Protein AF-A0A1D6GNR2-F1 (afdb_monomer)

Nearest PDB structures (foldseek):
  5dst-assembly5_J  TM=9.194E-01  e=4.365E-02  Homo sapiens
  1r8y-assembly1_C  TM=5.007E-01  e=9.655E-01  Mus musculus
  3ths-assembly1_B  TM=4.922E-01  e=1.167E+00  Rattus norvegicus
  2idk-assembly1_B  TM=4.369E-01  e=9.655E-01  Rattus norvegicus
  1r74-assembly1_A-2  TM=4.504E-01  e=3.011E+00  Homo sapiens

Secondary structure (DSSP, 8-state):
---------------------------------------PPP---------TTSPP-TT-------SS-----TT---EEEEEEEE-SS-TT-EEEEEEEEETTEEEEEEEEE-

Mean predicted aligned error: 16.3 Å

pLDDT: mean 76.63, std 26.35, range [30.88, 98.62]

Sequence (114 aa):
MQHFGLMLSSMDQHARNPRSNLVNHRMGTPKMPAQVVRRKKPDVSVVLSTAPEDAPIHWQQTLLYLFGPIELNKDQIIEGSVIISQSQQHARFLNICLEYFTGDQWYVKESVMR

Foldseek 3Di:
DDDDDDDDDDDDDDDDDDDDDDDDDDDDDDDDPPPPPPPDDPPDDDDDDLDPPDDHDPVHDDDDDDPDDDDDDPPWDKDWDKDWDQDPVDRPKIWIWTWIDTPNDIDIDIDIDD

InterPro domains:
  IPR029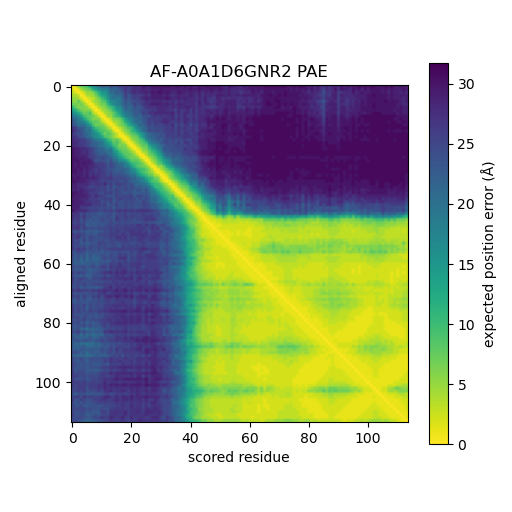063 S-adenosyl-L-methionine-dependent methyltransferase superfamily [SSF53335] (35-106)
  IPR055135 Protein arginine N-methyltransferase domain [PF22528] (43-104)

Structure (mmCIF, N/CA/C/O backbone):
data_AF-A0A1D6GNR2-F1
#
_entry.id   AF-A0A1D6GNR2-F1
#
loop_
_atom_site.group_PDB
_atom_site.id
_atom_site.type_symbol
_atom_site.label_atom_id
_atom_site.label_alt_id
_atom_site.label_comp_id
_atom_site.label_asym_id
_atom_site.label_entity_id
_atom_site.label_seq_id
_atom_site.pdbx_PDB_ins_code
_atom_site.Cartn_x
_atom_site.Cartn_y
_atom_site.Cartn_z
_atom_site.occupancy
_atom_site.B_iso_or_equiv
_atom_site.auth_seq_id
_atom_site.auth_comp_id
_atom_site.auth_asym_id
_atom_site.auth_atom_id
_atom_site.pdbx_PDB_model_num
ATOM 1 N N . MET A 1 1 ? 21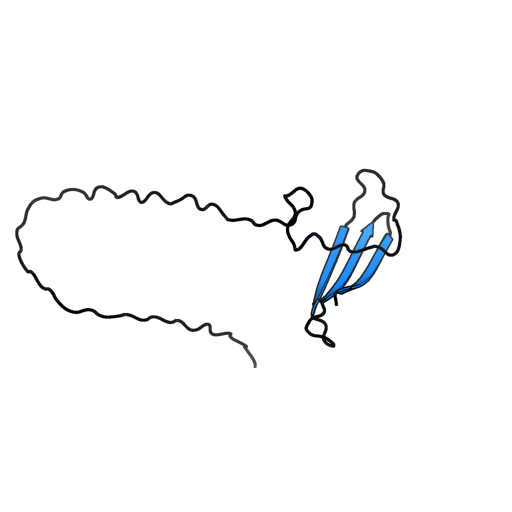.579 33.000 -0.224 1.00 38.19 1 MET A N 1
ATOM 2 C CA . MET A 1 1 ? 22.689 32.044 0.003 1.00 38.19 1 MET A CA 1
ATOM 3 C C . MET A 1 1 ? 22.049 30.786 0.577 1.00 38.19 1 MET A C 1
ATOM 5 O O . MET A 1 1 ? 21.402 30.920 1.595 1.00 38.19 1 MET A O 1
ATOM 9 N N . GLN A 1 2 ? 22.063 29.599 -0.020 1.00 41.34 2 GLN A N 1
ATOM 10 C CA . GLN A 1 2 ? 22.924 29.016 -1.046 1.00 41.34 2 GLN A CA 1
ATOM 11 C C . GLN A 1 2 ? 22.058 28.156 -1.987 1.00 41.34 2 GLN A C 1
ATOM 13 O O . GLN A 1 2 ? 21.170 27.438 -1.539 1.00 41.34 2 GLN A O 1
ATOM 18 N N . HIS A 1 3 ? 22.311 28.277 -3.287 1.00 30.88 3 HIS A N 1
ATOM 19 C CA . HIS A 1 3 ? 21.764 27.441 -4.353 1.00 30.88 3 HIS A CA 1
ATOM 20 C C . HIS A 1 3 ? 22.722 26.251 -4.518 1.00 30.88 3 HIS A C 1
ATOM 22 O O . HIS A 1 3 ? 23.908 26.484 -4.746 1.00 30.88 3 HIS A O 1
ATOM 28 N N . PHE A 1 4 ? 22.249 25.007 -4.432 1.00 36.19 4 PHE A N 1
ATOM 29 C CA . PHE A 1 4 ? 23.039 23.837 -4.834 1.00 36.19 4 PHE A CA 1
ATOM 30 C C . PHE A 1 4 ? 22.569 23.376 -6.214 1.00 36.19 4 PHE A C 1
ATOM 32 O O . PHE A 1 4 ? 21.518 22.759 -6.360 1.00 36.19 4 PHE A O 1
ATOM 39 N N . GLY A 1 5 ? 23.340 23.747 -7.237 1.00 33.50 5 GLY A N 1
ATOM 40 C CA . GLY A 1 5 ? 23.213 23.222 -8.591 1.00 33.50 5 GLY A CA 1
ATOM 41 C C . GLY A 1 5 ? 24.080 21.977 -8.750 1.00 33.50 5 GLY A C 1
ATOM 42 O O . GLY A 1 5 ? 25.276 22.016 -8.470 1.00 33.50 5 GLY A O 1
ATOM 43 N N . LEU A 1 6 ? 23.485 20.882 -9.217 1.00 39.69 6 LEU A N 1
ATOM 44 C CA . LEU A 1 6 ? 24.216 19.719 -9.707 1.00 39.69 6 LEU A CA 1
ATOM 45 C C . LEU A 1 6 ? 24.413 19.896 -11.217 1.00 39.69 6 LEU A C 1
ATOM 47 O O . LEU A 1 6 ? 23.484 19.728 -12.003 1.00 39.69 6 LEU A O 1
ATOM 51 N N . MET A 1 7 ? 25.622 20.297 -11.608 1.00 37.44 7 MET A N 1
ATOM 52 C CA . MET A 1 7 ? 26.068 20.335 -13.002 1.00 37.44 7 MET A CA 1
ATOM 53 C C . MET A 1 7 ? 26.418 18.911 -13.445 1.00 37.44 7 MET A C 1
ATOM 55 O O . MET A 1 7 ? 27.445 18.370 -13.039 1.00 37.44 7 MET A O 1
ATOM 59 N N . LEU A 1 8 ? 25.578 18.306 -14.285 1.00 40.38 8 LEU A N 1
ATOM 60 C CA . LEU A 1 8 ? 25.963 17.137 -15.075 1.00 40.38 8 LEU A CA 1
ATOM 61 C C . LEU A 1 8 ? 26.743 17.623 -16.306 1.00 40.38 8 LEU A C 1
ATOM 63 O O . LEU A 1 8 ? 26.271 18.458 -17.074 1.00 40.38 8 LEU A O 1
ATOM 67 N N . SER A 1 9 ? 27.970 17.128 -16.446 1.00 36.88 9 SER A N 1
ATOM 68 C CA . SER A 1 9 ? 28.943 17.486 -17.479 1.00 36.88 9 SER A CA 1
ATOM 69 C C . SER A 1 9 ? 28.512 17.039 -18.881 1.00 36.88 9 SER A C 1
ATOM 71 O O . SER A 1 9 ? 28.325 15.845 -19.115 1.00 36.88 9 SER A O 1
ATOM 73 N N . SER A 1 10 ? 28.434 17.982 -19.825 1.00 34.78 10 SER A N 1
ATOM 74 C CA . SER A 1 10 ? 28.290 17.705 -21.261 1.00 34.78 10 SER A CA 1
ATOM 75 C C . SER A 1 10 ? 29.639 17.283 -21.854 1.00 34.78 10 SER A C 1
ATOM 77 O O . SER A 1 10 ? 30.583 18.073 -21.882 1.00 34.78 10 SER A O 1
ATOM 79 N N . MET A 1 11 ? 29.748 16.034 -22.308 1.00 36.62 11 MET A N 1
ATOM 80 C CA . MET A 1 11 ? 30.878 15.530 -23.098 1.00 36.62 11 MET A CA 1
ATOM 81 C C . MET A 1 11 ? 30.506 15.567 -24.584 1.00 36.62 11 MET A C 1
ATOM 83 O O . MET A 1 11 ? 30.033 14.578 -25.133 1.00 36.62 11 MET A O 1
ATOM 87 N N . ASP A 1 12 ? 30.760 16.701 -25.238 1.00 37.00 12 ASP A N 1
ATOM 88 C CA . ASP A 1 12 ? 30.752 16.814 -26.700 1.00 37.00 12 ASP A CA 1
ATOM 89 C C . ASP A 1 12 ? 32.170 16.587 -27.242 1.00 37.00 12 ASP A C 1
ATOM 91 O O . ASP A 1 12 ? 33.024 17.476 -27.221 1.00 37.00 12 ASP A O 1
ATOM 95 N N . GLN A 1 13 ? 32.438 15.381 -27.748 1.00 37.59 13 GLN A N 1
ATOM 96 C CA . GLN A 1 13 ? 33.636 15.095 -28.541 1.00 37.59 13 GLN A CA 1
ATOM 97 C C . GLN A 1 13 ? 33.292 15.146 -30.033 1.00 37.59 13 GLN A C 1
ATOM 99 O O . GLN A 1 13 ? 32.912 14.151 -30.647 1.00 37.59 13 GLN A O 1
ATOM 104 N N . HIS A 1 14 ? 33.469 16.317 -30.647 1.00 31.97 14 HIS A N 1
ATOM 105 C CA . HIS A 1 14 ? 33.517 16.439 -32.102 1.00 31.97 14 HIS A CA 1
ATOM 106 C C . HIS A 1 14 ? 34.880 15.965 -32.628 1.00 31.97 14 HIS A C 1
ATOM 108 O O . HIS A 1 14 ? 35.844 16.729 -32.695 1.00 31.97 14 HIS A O 1
ATOM 114 N N . ALA A 1 15 ? 34.951 14.706 -33.059 1.00 38.53 15 ALA A N 1
ATOM 115 C CA . ALA A 1 15 ? 36.039 14.227 -33.903 1.00 38.53 15 ALA A CA 1
ATOM 116 C C . ALA A 1 15 ? 35.881 14.803 -35.326 1.00 38.53 15 ALA A C 1
ATOM 118 O O . ALA A 1 15 ? 34.975 14.432 -36.073 1.00 38.53 15 ALA A O 1
ATOM 119 N N . ARG A 1 16 ? 36.765 15.738 -35.699 1.00 34.69 16 ARG A N 1
ATOM 120 C CA . ARG A 1 16 ? 36.940 16.221 -37.079 1.00 34.69 16 ARG A CA 1
ATOM 121 C C . ARG A 1 16 ? 37.708 15.168 -37.881 1.00 34.69 16 ARG A C 1
ATOM 123 O O . ARG A 1 16 ? 38.807 14.799 -37.483 1.00 34.69 16 ARG A O 1
ATOM 130 N N . ASN A 1 17 ? 37.186 14.757 -39.035 1.00 35.72 17 ASN A N 1
ATOM 131 C CA . ASN A 1 17 ? 37.935 13.990 -40.035 1.00 35.72 17 ASN A CA 1
ATOM 132 C C . ASN A 1 17 ? 38.044 14.824 -41.331 1.00 35.72 17 ASN A C 1
ATOM 134 O O . ASN A 1 17 ? 37.007 15.276 -41.825 1.00 35.72 17 ASN A O 1
ATOM 138 N N . PRO A 1 18 ? 39.249 15.096 -41.870 1.00 41.62 18 PRO A N 1
ATOM 139 C CA . PRO A 1 18 ? 39.414 15.902 -43.074 1.00 41.62 18 PRO A CA 1
ATOM 140 C C . PRO A 1 18 ? 39.461 15.047 -44.355 1.00 41.62 18 PRO A C 1
ATOM 142 O O . PRO A 1 18 ? 39.933 13.917 -44.343 1.00 41.62 18 PRO A O 1
ATOM 145 N N . ARG A 1 19 ? 39.103 15.691 -45.479 1.00 31.05 19 ARG A N 1
ATOM 146 C CA . ARG A 1 19 ? 39.302 15.310 -46.901 1.00 31.05 19 ARG A CA 1
ATOM 147 C C . ARG A 1 19 ? 38.183 14.517 -47.594 1.00 31.05 19 ARG A C 1
ATOM 149 O O . ARG A 1 19 ? 38.129 13.297 -47.551 1.00 31.05 19 ARG A O 1
ATOM 156 N N . SER A 1 20 ? 37.425 15.214 -48.441 1.00 35.12 20 SER A N 1
ATOM 157 C CA . SER A 1 20 ? 37.618 15.161 -49.905 1.00 35.12 20 SER A CA 1
ATOM 158 C C . SER A 1 20 ? 36.694 16.175 -50.600 1.00 35.12 20 SER A C 1
ATOM 160 O O . SER A 1 20 ? 35.476 16.087 -50.514 1.00 35.12 20 SER A O 1
ATOM 162 N N . ASN A 1 21 ? 37.281 17.167 -51.277 1.00 34.69 21 ASN A N 1
ATOM 163 C CA . ASN A 1 21 ? 36.553 18.078 -52.161 1.00 34.69 21 ASN A CA 1
ATOM 164 C C . ASN A 1 21 ? 36.573 17.486 -53.572 1.00 34.69 21 ASN A C 1
ATOM 166 O O . ASN A 1 21 ? 37.618 17.492 -54.219 1.00 34.69 21 ASN A O 1
ATOM 170 N N . LEU A 1 22 ? 35.424 17.004 -54.047 1.00 37.16 22 LEU A N 1
ATOM 171 C CA . LEU A 1 22 ? 35.183 16.759 -55.465 1.00 37.16 22 LEU A CA 1
ATOM 172 C C . LEU A 1 22 ? 34.143 17.783 -55.936 1.00 37.16 22 LEU A C 1
ATOM 174 O O . LEU A 1 22 ? 32.944 17.625 -55.722 1.00 37.16 22 LEU A O 1
ATOM 178 N N . VAL A 1 23 ? 34.620 18.878 -56.527 1.00 37.66 23 VAL A N 1
ATOM 179 C CA . VAL A 1 23 ? 33.779 19.826 -57.264 1.00 37.66 23 VAL A CA 1
ATOM 180 C C . VAL A 1 23 ? 33.473 19.205 -58.618 1.00 37.66 23 VAL A C 1
ATOM 182 O O . VAL A 1 23 ? 34.402 18.854 -59.334 1.00 37.66 23 VAL A O 1
ATOM 185 N N . ASN A 1 24 ? 32.191 19.107 -58.971 1.00 40.09 24 ASN A N 1
ATOM 186 C CA . ASN A 1 24 ? 31.725 19.193 -60.354 1.00 40.09 24 ASN A CA 1
ATOM 187 C C . ASN A 1 24 ? 30.256 19.633 -60.368 1.00 40.09 24 ASN A C 1
ATOM 189 O O . ASN A 1 24 ? 29.353 18.889 -59.990 1.00 40.09 24 ASN A O 1
ATOM 193 N N . HIS A 1 25 ? 30.028 20.867 -60.816 1.00 40.88 25 HIS A N 1
ATOM 194 C CA . HIS A 1 25 ? 28.709 21.399 -61.129 1.00 40.88 25 HIS A CA 1
ATOM 195 C C . HIS A 1 25 ? 28.239 20.878 -62.494 1.00 40.88 25 HIS A C 1
ATOM 197 O O . HIS A 1 25 ? 28.878 21.135 -63.512 1.00 40.88 25 HIS A O 1
ATOM 203 N N . ARG A 1 26 ? 27.075 20.221 -62.531 1.00 35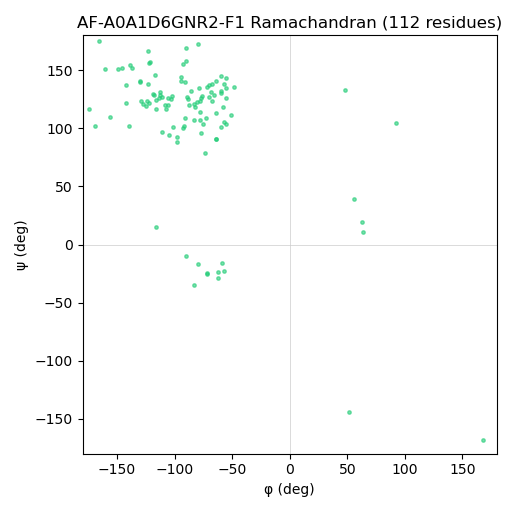.78 26 ARG A N 1
ATOM 204 C CA . ARG A 1 26 ? 26.215 20.132 -63.722 1.00 35.78 26 ARG A CA 1
ATOM 205 C C . ARG A 1 26 ? 24.750 20.207 -63.293 1.00 35.78 26 ARG A C 1
ATOM 207 O O . ARG A 1 26 ? 24.302 19.414 -62.472 1.00 35.78 26 ARG A O 1
ATOM 214 N N . MET A 1 27 ? 24.034 21.196 -63.830 1.00 37.41 27 MET A N 1
ATOM 215 C CA . MET A 1 27 ? 22.599 21.409 -63.619 1.00 37.41 27 MET A CA 1
ATOM 216 C C . MET A 1 27 ? 21.759 20.328 -64.309 1.00 37.41 27 MET A C 1
ATOM 218 O O . MET A 1 27 ? 21.990 20.020 -65.476 1.00 37.41 27 MET A O 1
ATOM 222 N N . GLY A 1 28 ? 20.734 19.832 -63.610 1.00 35.75 28 GLY A N 1
ATOM 223 C CA . GLY A 1 28 ? 19.672 18.998 -64.172 1.00 35.75 28 GLY A CA 1
ATOM 224 C C . GLY A 1 28 ? 18.505 18.805 -63.196 1.00 35.75 28 GLY A C 1
ATOM 225 O O . GLY A 1 28 ? 18.615 18.004 -62.281 1.00 35.75 28 GLY A O 1
ATOM 226 N N . THR A 1 29 ? 17.413 19.550 -63.430 1.00 47.12 29 THR A N 1
ATOM 227 C CA . THR A 1 29 ? 15.989 19.353 -63.040 1.00 47.12 29 THR A CA 1
ATOM 228 C C . THR A 1 29 ? 15.609 18.979 -61.586 1.00 47.12 29 THR A C 1
ATOM 230 O O . THR A 1 29 ? 16.129 18.009 -61.038 1.00 47.12 29 THR A O 1
ATOM 233 N N . PRO A 1 30 ? 14.603 19.641 -60.971 1.00 41.34 30 PRO A N 1
ATOM 234 C CA . PRO A 1 30 ? 14.180 19.337 -59.606 1.00 41.34 30 PRO A CA 1
ATOM 235 C C . PRO A 1 30 ? 13.374 18.030 -59.563 1.00 41.34 30 PRO A C 1
ATOM 237 O O . PRO A 1 30 ? 12.197 17.996 -59.916 1.00 41.34 30 PRO A O 1
ATOM 240 N N . LYS A 1 31 ? 13.987 16.937 -59.096 1.00 45.34 31 LYS A N 1
ATOM 241 C CA . LYS A 1 31 ? 13.230 15.787 -58.584 1.00 45.34 31 LYS A CA 1
ATOM 242 C C . LYS A 1 31 ? 12.846 16.094 -57.143 1.00 45.34 31 LYS A C 1
ATOM 244 O O . LYS A 1 31 ? 13.723 16.294 -56.305 1.00 45.34 31 LYS A O 1
ATOM 249 N N . MET A 1 32 ? 11.541 16.157 -56.875 1.00 48.53 32 MET A N 1
ATOM 250 C CA . MET A 1 32 ? 11.013 16.291 -55.517 1.00 48.53 32 MET A CA 1
ATOM 251 C C . MET A 1 32 ? 11.687 15.259 -54.605 1.00 48.53 32 MET A C 1
ATOM 253 O O . MET A 1 32 ? 11.816 14.100 -55.016 1.00 48.53 32 MET A O 1
ATOM 257 N N . PRO A 1 33 ? 12.124 15.627 -53.390 1.00 46.16 33 PRO A N 1
ATOM 258 C CA . PRO A 1 33 ? 12.609 14.628 -52.463 1.00 46.16 33 PRO A CA 1
ATOM 259 C C . PRO A 1 33 ? 11.430 13.717 -52.129 1.00 46.16 33 PRO A C 1
ATOM 261 O O . PRO A 1 33 ? 10.458 14.147 -51.506 1.00 46.16 33 PRO A O 1
ATOM 264 N N . ALA A 1 34 ? 11.510 12.457 -52.565 1.00 57.06 34 ALA A N 1
ATOM 265 C CA . ALA A 1 34 ? 10.694 11.397 -52.005 1.00 57.06 34 ALA A CA 1
ATOM 266 C C . ALA A 1 34 ? 10.882 11.484 -50.492 1.00 57.06 34 ALA A C 1
ATOM 268 O O . ALA A 1 34 ? 11.995 11.299 -49.993 1.00 57.06 34 ALA A O 1
ATOM 269 N N . GLN A 1 35 ? 9.823 11.870 -49.779 1.00 57.41 35 GLN A N 1
ATOM 270 C CA . GLN A 1 35 ? 9.845 11.910 -48.331 1.00 57.41 35 GLN A CA 1
ATOM 271 C C . GLN A 1 35 ? 10.212 10.504 -47.874 1.00 57.41 35 GLN A C 1
ATOM 273 O O . GLN A 1 35 ? 9.415 9.574 -47.981 1.00 57.41 35 GLN A O 1
ATOM 278 N N . VAL A 1 36 ? 11.451 10.332 -47.410 1.00 60.31 36 VAL A N 1
ATOM 279 C CA . VAL A 1 36 ? 11.848 9.147 -46.665 1.00 60.31 36 VAL A CA 1
ATOM 280 C C . VAL A 1 36 ? 11.019 9.213 -45.395 1.00 60.31 36 VAL A C 1
ATOM 282 O O . VAL A 1 36 ? 11.396 9.868 -44.422 1.00 60.31 36 VAL A O 1
ATOM 285 N N . VAL A 1 37 ? 9.838 8.597 -45.436 1.00 61.56 37 VAL A N 1
ATOM 286 C CA . VAL A 1 37 ? 9.001 8.375 -44.268 1.00 61.56 37 VAL A CA 1
ATOM 287 C C . VAL A 1 37 ? 9.816 7.453 -43.376 1.00 61.56 37 VAL A C 1
ATOM 289 O O . VAL A 1 37 ? 9.796 6.230 -43.512 1.00 61.56 37 VAL A O 1
ATOM 292 N N . ARG A 1 38 ? 10.617 8.055 -42.492 1.00 65.88 38 ARG A N 1
ATOM 293 C CA . ARG A 1 38 ? 11.250 7.350 -41.388 1.00 65.88 38 ARG A CA 1
ATOM 294 C C . ARG A 1 38 ? 10.101 6.786 -40.569 1.00 65.88 38 ARG A C 1
ATOM 296 O O . ARG A 1 38 ? 9.442 7.524 -39.840 1.00 65.88 38 ARG A O 1
ATOM 303 N N . ARG A 1 39 ? 9.823 5.492 -40.742 1.00 65.56 39 ARG A N 1
ATOM 304 C CA . ARG A 1 39 ? 8.911 4.747 -39.878 1.00 65.56 39 ARG A CA 1
ATOM 305 C C . ARG A 1 39 ? 9.432 4.926 -38.456 1.00 65.56 39 ARG A C 1
ATOM 307 O O . ARG A 1 39 ? 10.469 4.364 -38.108 1.00 65.56 39 ARG A O 1
ATOM 314 N N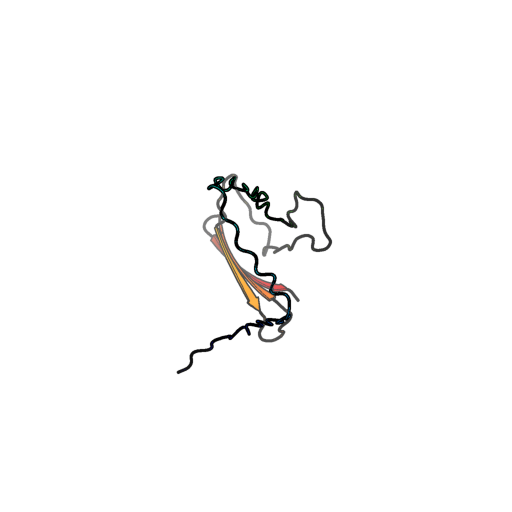 . LYS A 1 40 ? 8.768 5.777 -37.672 1.00 64.69 40 LYS A N 1
ATOM 315 C CA . LYS A 1 40 ? 9.011 5.865 -36.234 1.00 64.69 40 LYS A CA 1
ATOM 316 C C . LYS A 1 40 ? 8.745 4.462 -35.696 1.00 64.69 40 LYS A C 1
ATOM 318 O O . LYS A 1 40 ? 7.654 3.935 -35.906 1.00 64.69 40 LYS A O 1
ATOM 323 N N . LYS A 1 41 ? 9.761 3.822 -35.107 1.00 70.81 41 LYS A N 1
ATOM 324 C CA . LYS A 1 41 ? 9.535 2.585 -34.355 1.00 70.81 41 LYS A CA 1
ATOM 325 C C . LYS A 1 41 ? 8.473 2.909 -33.300 1.00 70.81 41 LYS A C 1
ATOM 327 O O . LYS A 1 41 ? 8.573 3.988 -32.711 1.00 70.81 41 LYS A O 1
ATOM 332 N N . PRO A 1 42 ? 7.454 2.058 -33.112 1.00 69.00 42 PRO A N 1
ATOM 333 C CA . PRO A 1 42 ? 6.527 2.257 -32.014 1.00 69.00 42 PRO A CA 1
ATOM 334 C C . PRO A 1 42 ? 7.357 2.317 -30.734 1.00 69.00 42 PRO A C 1
ATOM 336 O O . PRO A 1 42 ? 8.214 1.461 -30.506 1.00 69.00 42 PRO A O 1
ATOM 339 N N . ASP A 1 43 ? 7.163 3.388 -29.976 1.00 74.50 43 ASP A N 1
ATOM 340 C CA . ASP A 1 43 ? 7.809 3.604 -28.690 1.00 74.50 43 ASP A CA 1
ATOM 341 C C . ASP A 1 43 ? 7.136 2.668 -27.684 1.00 74.50 43 ASP A C 1
ATOM 343 O O . ASP A 1 43 ? 6.176 3.022 -27.005 1.00 74.50 43 ASP A O 1
ATOM 347 N N . VAL A 1 44 ? 7.527 1.394 -27.723 1.00 80.31 44 VAL A N 1
ATOM 348 C CA . VAL A 1 44 ? 7.035 0.390 -26.784 1.00 80.31 44 VAL A CA 1
ATOM 349 C C . VAL A 1 44 ? 7.887 0.522 -25.531 1.00 80.31 44 VAL A C 1
ATOM 351 O O . VAL A 1 44 ? 9.062 0.155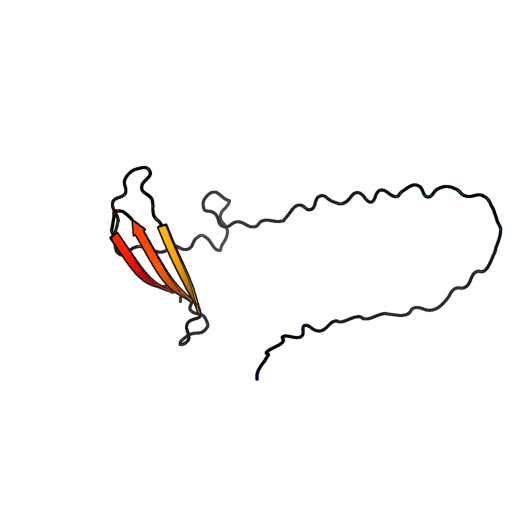 -25.534 1.00 80.31 44 VAL A O 1
ATOM 354 N N . SER A 1 45 ? 7.294 1.070 -24.472 1.00 87.81 45 SER A N 1
ATOM 355 C CA . SER A 1 45 ? 7.922 1.123 -23.153 1.00 87.81 45 SER A CA 1
ATOM 356 C C . SER A 1 45 ? 8.217 -0.295 -22.658 1.00 87.81 45 SER A C 1
ATOM 358 O O . SER A 1 45 ? 7.346 -1.167 -22.696 1.00 87.81 45 SER A O 1
ATOM 360 N N . VAL A 1 46 ? 9.445 -0.532 -22.198 1.00 91.62 46 VAL A N 1
ATOM 361 C CA . VAL A 1 46 ? 9.818 -1.788 -21.539 1.00 91.62 46 VAL A CA 1
ATOM 362 C C . VAL A 1 46 ? 9.414 -1.685 -20.072 1.00 91.62 46 VAL A C 1
ATOM 364 O O . VAL A 1 46 ? 9.894 -0.806 -19.360 1.00 91.62 46 VAL A O 1
ATOM 367 N N . VAL A 1 47 ? 8.550 -2.596 -19.624 1.00 92.31 47 VAL A N 1
ATOM 368 C CA . VAL A 1 47 ? 8.077 -2.674 -18.237 1.00 92.31 47 VAL A CA 1
ATOM 369 C C . VAL A 1 47 ? 8.619 -3.946 -17.596 1.00 92.31 47 VAL A C 1
ATOM 371 O O . VAL A 1 47 ? 8.512 -5.028 -18.171 1.00 92.31 47 VAL A O 1
ATOM 374 N N . LEU A 1 48 ? 9.195 -3.810 -16.402 1.00 93.50 48 LEU A N 1
ATOM 375 C CA . LEU A 1 48 ? 9.562 -4.925 -15.535 1.00 93.50 48 LEU A CA 1
ATOM 376 C C . LEU A 1 48 ? 8.683 -4.867 -14.289 1.00 93.50 48 LEU A C 1
ATOM 378 O O . LEU A 1 48 ? 8.630 -3.831 -13.630 1.00 93.50 48 LEU A O 1
ATOM 382 N N . SER A 1 49 ? 8.007 -5.970 -13.985 1.00 94.69 49 SER A N 1
ATOM 383 C CA . SER A 1 49 ? 7.049 -6.062 -12.888 1.00 94.69 49 SER A CA 1
ATOM 384 C C . SER A 1 49 ? 7.498 -7.075 -11.837 1.00 94.69 49 SER A C 1
ATOM 386 O O . SER A 1 49 ? 8.112 -8.093 -12.155 1.00 94.69 49 SER A O 1
ATOM 388 N N . THR A 1 50 ? 7.183 -6.776 -10.580 1.00 97.00 50 THR A N 1
ATOM 389 C CA . THR A 1 50 ? 7.272 -7.684 -9.423 1.00 97.00 50 THR A CA 1
ATOM 390 C C . THR A 1 50 ? 5.886 -7.954 -8.826 1.00 97.00 50 THR A C 1
ATOM 392 O O . THR A 1 50 ? 5.778 -8.387 -7.675 1.00 97.00 50 THR A O 1
ATOM 395 N N . ALA A 1 51 ? 4.820 -7.636 -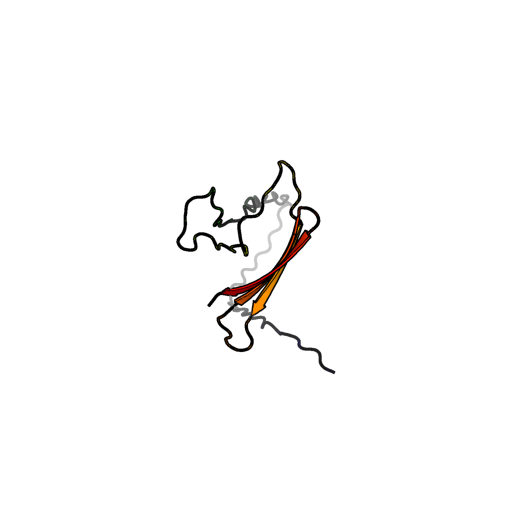9.566 1.00 96.94 51 ALA A N 1
ATOM 396 C CA . ALA A 1 51 ? 3.455 -7.838 -9.111 1.00 96.94 51 ALA A CA 1
ATOM 397 C C . ALA A 1 51 ? 3.199 -9.330 -8.820 1.00 96.94 51 ALA A C 1
ATOM 399 O O . ALA A 1 51 ? 3.785 -10.193 -9.480 1.00 96.94 51 ALA A O 1
ATOM 400 N N . PRO A 1 52 ? 2.384 -9.659 -7.807 1.00 96.75 52 PRO A N 1
ATOM 401 C CA . PRO A 1 52 ? 2.130 -11.049 -7.426 1.00 96.75 52 PRO A CA 1
ATOM 402 C C . PRO A 1 52 ? 1.448 -11.883 -8.523 1.00 96.75 52 PRO A C 1
ATOM 404 O O . PRO A 1 52 ? 1.570 -13.105 -8.512 1.00 96.75 52 PRO A O 1
ATOM 407 N N . GLU A 1 53 ? 0.740 -11.248 -9.456 1.00 96.81 53 GLU A N 1
ATOM 408 C CA . GLU A 1 53 ? 0.088 -11.877 -10.607 1.00 96.81 53 GLU A CA 1
ATOM 409 C C . GLU A 1 53 ? 1.033 -12.185 -11.782 1.00 96.81 53 GLU A C 1
ATOM 411 O O . GLU A 1 53 ? 0.688 -12.996 -12.644 1.00 96.81 53 GLU A O 1
ATOM 416 N N . ASP A 1 54 ? 2.218 -11.569 -11.817 1.00 95.38 54 ASP A N 1
ATOM 417 C CA . ASP A 1 54 ? 3.220 -11.774 -12.861 1.00 95.38 54 ASP A CA 1
ATOM 418 C C . ASP A 1 54 ? 4.187 -12.922 -12.515 1.00 95.38 54 ASP A C 1
ATOM 420 O O . ASP A 1 54 ? 4.231 -13.440 -11.396 1.00 95.38 54 ASP A O 1
ATOM 424 N N . ALA A 1 55 ? 5.000 -13.345 -13.490 1.00 93.88 55 ALA A N 1
ATOM 425 C CA . ALA A 1 55 ? 6.003 -14.384 -13.265 1.00 93.88 55 ALA A CA 1
ATOM 426 C C . ALA A 1 55 ? 7.005 -13.966 -12.163 1.00 93.88 55 ALA A C 1
ATOM 428 O O . ALA A 1 55 ? 7.551 -12.860 -12.217 1.00 93.88 55 ALA A O 1
ATOM 429 N N . PRO A 1 56 ? 7.306 -14.840 -11.183 1.00 95.25 56 PRO A N 1
ATOM 430 C CA . PRO A 1 56 ? 8.126 -14.473 -10.037 1.00 95.25 56 PRO A CA 1
ATOM 431 C C . PRO A 1 56 ? 9.576 -14.190 -10.438 1.00 95.25 56 PRO A C 1
ATOM 433 O O . PRO A 1 56 ? 10.194 -14.942 -11.195 1.00 95.25 56 PRO A O 1
ATOM 436 N N . ILE A 1 57 ? 10.149 -13.138 -9.849 1.00 95.19 57 ILE A N 1
ATOM 437 C CA . ILE A 1 57 ? 11.575 -12.807 -9.949 1.00 95.19 57 ILE A CA 1
ATOM 438 C C . ILE A 1 57 ? 12.214 -12.724 -8.561 1.00 95.19 57 ILE A C 1
ATOM 440 O O . ILE A 1 57 ? 11.525 -12.686 -7.544 1.00 95.19 57 ILE A O 1
ATOM 444 N N . HIS A 1 58 ? 13.548 -12.700 -8.512 1.00 97.38 58 HIS A N 1
ATOM 445 C CA . HIS A 1 58 ? 14.318 -12.801 -7.266 1.00 97.38 58 HIS A CA 1
ATOM 446 C C . HIS A 1 58 ? 13.997 -11.730 -6.203 1.00 97.38 58 HIS A C 1
ATOM 448 O O . HIS A 1 58 ? 14.238 -11.982 -5.028 1.00 97.38 58 HIS A O 1
ATOM 454 N N . TRP A 1 59 ? 13.454 -10.566 -6.585 1.00 96.19 59 TRP A N 1
ATOM 455 C CA . TRP A 1 59 ? 13.031 -9.524 -5.637 1.00 96.19 59 TRP A CA 1
ATOM 456 C C . TRP A 1 59 ? 11.771 -9.875 -4.841 1.00 96.19 59 TRP A C 1
ATOM 458 O O . TRP A 1 59 ? 11.609 -9.349 -3.743 1.00 96.19 59 TRP A O 1
ATOM 468 N N . GLN A 1 60 ? 10.909 -10.760 -5.356 1.00 96.62 60 GLN A N 1
ATOM 469 C CA . GLN A 1 60 ? 9.627 -11.111 -4.730 1.00 96.62 60 GLN A CA 1
ATOM 470 C C . GLN A 1 60 ? 8.786 -9.855 -4.388 1.00 96.62 60 GLN A C 1
ATOM 472 O O . GLN A 1 60 ? 8.790 -8.885 -5.146 1.00 96.62 60 GLN A O 1
ATOM 477 N N . GLN A 1 61 ? 8.050 -9.876 -3.271 1.00 97.81 61 GLN A N 1
ATOM 478 C CA . GLN A 1 61 ? 7.249 -8.765 -2.750 1.00 97.81 61 GLN A CA 1
ATOM 479 C C . GLN A 1 61 ? 7.699 -8.380 -1.335 1.00 97.81 61 GLN A C 1
ATOM 481 O O . GLN A 1 61 ? 8.252 -9.191 -0.593 1.00 97.81 61 GLN A O 1
ATOM 486 N N . THR A 1 62 ? 7.422 -7.140 -0.928 1.00 96.62 62 THR A N 1
ATOM 487 C CA . THR A 1 62 ? 7.657 -6.661 0.443 1.00 96.62 62 THR A CA 1
ATOM 488 C C . THR A 1 62 ? 6.342 -6.610 1.216 1.00 96.62 62 THR A C 1
ATOM 490 O O . THR A 1 62 ? 5.394 -5.962 0.781 1.00 96.62 62 THR A O 1
ATOM 493 N N . LEU A 1 63 ? 6.288 -7.271 2.375 1.00 96.94 63 LEU A N 1
ATOM 494 C CA . LEU A 1 63 ? 5.106 -7.295 3.240 1.00 96.94 63 LEU A CA 1
ATOM 495 C C . LEU A 1 63 ? 5.267 -6.344 4.429 1.00 96.94 63 LEU A C 1
ATOM 497 O O . LEU A 1 63 ? 6.232 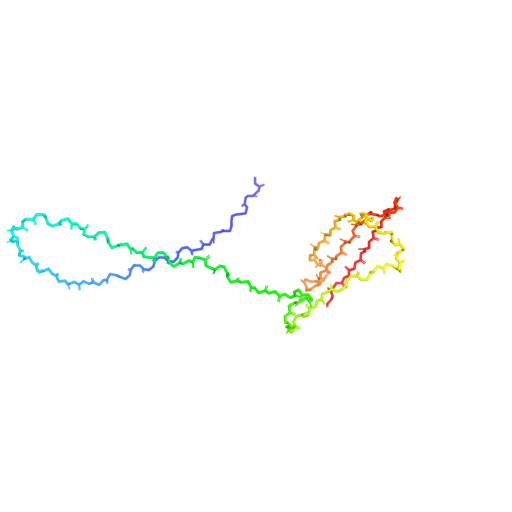-6.438 5.189 1.00 96.94 63 LEU A O 1
ATOM 501 N N . LEU A 1 64 ? 4.278 -5.473 4.631 1.00 96.75 64 LEU A N 1
ATOM 502 C CA . LEU A 1 64 ? 4.142 -4.638 5.824 1.00 96.75 64 LEU A CA 1
ATOM 503 C C . LEU A 1 64 ? 3.021 -5.200 6.702 1.00 96.75 64 LEU A C 1
ATOM 505 O O . LEU A 1 64 ? 1.851 -4.888 6.510 1.00 96.75 64 LEU A O 1
ATOM 509 N N . TYR A 1 65 ? 3.376 -6.038 7.675 1.00 96.38 65 TYR A N 1
ATOM 510 C CA . TYR A 1 65 ? 2.397 -6.578 8.624 1.00 96.38 65 TYR A CA 1
ATOM 511 C C . TYR A 1 65 ? 1.779 -5.469 9.476 1.00 96.38 65 TYR A C 1
ATOM 513 O O . TYR A 1 65 ? 2.492 -4.567 9.910 1.00 96.38 65 TYR A O 1
ATOM 521 N N . LEU A 1 66 ? 0.480 -5.546 9.753 1.00 95.94 66 LEU A N 1
ATOM 522 C CA . LEU A 1 66 ? -0.194 -4.662 10.709 1.00 95.94 66 LEU A CA 1
ATOM 523 C C . LEU A 1 66 ? 0.069 -5.135 12.152 1.00 95.94 66 LEU A C 1
ATOM 525 O O . LEU A 1 66 ? 0.666 -6.192 12.358 1.00 95.94 66 LEU A O 1
ATOM 529 N N . PHE A 1 67 ? -0.349 -4.363 13.164 1.00 93.69 67 PHE A N 1
ATOM 530 C CA . PHE A 1 67 ? -0.211 -4.780 14.574 1.00 93.69 67 PHE A CA 1
ATOM 531 C C . PHE A 1 67 ? -1.001 -6.055 14.897 1.00 93.69 67 PHE A C 1
ATOM 533 O O . PHE A 1 67 ? -0.607 -6.829 15.764 1.00 93.69 67 PHE A O 1
ATOM 540 N N . GLY A 1 68 ? -2.093 -6.275 14.172 1.00 94.56 68 GLY A N 1
ATOM 541 C CA . GLY A 1 68 ? -2.902 -7.480 14.201 1.00 94.56 68 GLY A CA 1
ATOM 542 C C . GLY A 1 68 ? -3.848 -7.502 13.000 1.00 94.56 68 GLY A C 1
ATOM 543 O O . GLY A 1 68 ? -3.877 -6.535 12.231 1.00 94.56 68 GLY A O 1
ATOM 544 N N . PRO A 1 69 ? -4.603 -8.595 12.815 1.00 94.56 69 PRO A N 1
ATOM 545 C CA . PRO A 1 69 ? -5.685 -8.639 11.841 1.00 94.56 69 PRO A CA 1
ATOM 546 C C . PRO A 1 69 ? -6.685 -7.504 12.088 1.00 94.56 69 PRO A C 1
ATOM 548 O O . PRO A 1 69 ? -6.971 -7.168 13.237 1.00 94.56 69 PRO A O 1
ATOM 551 N N . ILE A 1 70 ? -7.215 -6.935 11.008 1.00 93.69 70 ILE A N 1
ATOM 552 C CA . ILE A 1 70 ? -8.281 -5.934 11.053 1.00 93.69 70 ILE A CA 1
ATOM 553 C C . ILE A 1 70 ? -9.476 -6.524 10.323 1.00 93.69 70 ILE A C 1
ATOM 555 O O . ILE A 1 70 ? -9.337 -7.011 9.201 1.00 93.69 70 ILE A O 1
ATOM 559 N N . GLU A 1 71 ? -10.634 -6.489 10.971 1.00 94.00 71 GLU A N 1
ATOM 560 C CA . GLU A 1 71 ? -11.891 -6.893 10.354 1.00 94.00 71 GLU A CA 1
ATOM 561 C C . GLU A 1 71 ? -12.291 -5.867 9.292 1.00 94.00 71 GLU A C 1
ATOM 563 O O . GLU A 1 71 ? -12.348 -4.663 9.557 1.00 94.00 71 GLU A O 1
ATOM 568 N N . LEU A 1 72 ? -12.561 -6.348 8.082 1.00 95.25 72 LEU A N 1
ATOM 569 C CA . LEU A 1 72 ? -12.947 -5.518 6.949 1.00 95.25 72 LEU A CA 1
ATOM 570 C C . LEU A 1 72 ? -14.287 -5.988 6.400 1.00 95.25 72 LEU A C 1
ATOM 572 O O . LEU A 1 72 ? -14.525 -7.182 6.218 1.00 95.25 72 LEU A O 1
ATOM 576 N N . ASN A 1 73 ? -15.137 -5.025 6.071 1.00 95.88 73 ASN A N 1
ATOM 577 C CA . ASN A 1 73 ? -16.350 -5.267 5.311 1.00 95.88 73 ASN A CA 1
ATOM 578 C C . ASN A 1 73 ? -16.077 -5.136 3.811 1.00 95.88 73 ASN A C 1
ATOM 580 O O . ASN A 1 73 ? -15.133 -4.471 3.376 1.00 95.88 73 ASN A O 1
ATOM 584 N N . LYS A 1 74 ? -16.931 -5.760 2.995 1.00 97.12 74 LYS A N 1
ATOM 585 C CA . LYS A 1 74 ? -16.872 -5.590 1.542 1.00 97.12 74 LYS A CA 1
ATOM 586 C C . LYS A 1 74 ? -17.011 -4.105 1.187 1.00 97.12 74 LYS A C 1
ATOM 588 O O . LYS A 1 74 ? -17.845 -3.413 1.763 1.00 97.12 74 LYS A O 1
ATOM 593 N N . ASP A 1 75 ? -16.199 -3.652 0.234 1.00 96.25 75 ASP A N 1
ATOM 594 C CA . ASP A 1 75 ? -16.175 -2.274 -0.274 1.00 96.25 75 ASP A CA 1
ATOM 595 C C . ASP A 1 75 ? -15.762 -1.219 0.781 1.00 96.25 75 ASP A C 1
ATOM 597 O O . ASP A 1 75 ? -15.852 -0.017 0.529 1.00 96.25 75 ASP A O 1
ATOM 601 N N . GLN A 1 76 ? -15.258 -1.652 1.947 1.00 96.56 76 GLN A N 1
ATOM 602 C CA . GLN A 1 76 ? -14.684 -0.767 2.959 1.00 96.56 76 GLN A CA 1
ATOM 603 C C . GLN A 1 76 ? -13.410 -0.105 2.429 1.00 96.56 76 GLN A C 1
ATOM 605 O O . GLN A 1 76 ? -12.489 -0.772 1.955 1.00 96.56 76 GLN A O 1
ATOM 610 N N . ILE A 1 77 ? -13.353 1.220 2.546 1.00 96.81 77 ILE A N 1
ATOM 611 C CA . ILE A 1 77 ? -12.198 2.005 2.122 1.00 96.81 77 ILE A CA 1
ATOM 612 C C . ILE A 1 77 ? -11.098 1.894 3.184 1.00 96.81 77 ILE A C 1
ATOM 614 O O . ILE A 1 77 ? -11.342 2.001 4.391 1.00 96.81 77 ILE A O 1
ATOM 618 N N . ILE A 1 78 ? -9.876 1.672 2.708 1.00 97.25 78 ILE A N 1
ATOM 619 C CA . ILE A 1 78 ? -8.648 1.884 3.466 1.00 97.25 78 ILE A CA 1
ATOM 620 C C . ILE A 1 78 ? -7.908 2.995 2.738 1.00 97.25 78 ILE A C 1
ATOM 622 O O . ILE A 1 78 ? -7.525 2.836 1.578 1.00 97.25 78 ILE A O 1
ATOM 626 N N . GLU A 1 79 ? -7.730 4.119 3.409 1.00 98.00 79 GLU A N 1
ATOM 627 C CA . GLU A 1 79 ? -7.002 5.267 2.879 1.00 98.00 79 GLU A CA 1
ATOM 628 C C . GLU A 1 79 ? -5.846 5.617 3.805 1.00 98.00 79 GLU A C 1
ATOM 630 O O . GLU A 1 79 ? -5.851 5.252 4.976 1.00 98.00 79 GLU A O 1
ATOM 635 N N . GLY A 1 80 ? -4.815 6.280 3.293 1.00 97.69 80 GLY A N 1
ATOM 636 C CA . GLY A 1 80 ? -3.630 6.527 4.096 1.00 97.69 80 GLY A CA 1
ATOM 637 C C . GLY A 1 80 ? -2.443 7.034 3.303 1.00 97.69 80 GLY A C 1
ATOM 638 O O . GLY A 1 80 ? -2.550 7.395 2.130 1.00 97.69 80 GLY A O 1
ATOM 639 N N . SER A 1 81 ? -1.292 7.039 3.964 1.00 98.38 81 SER A N 1
ATOM 640 C CA . SER A 1 81 ? -0.017 7.415 3.379 1.00 98.38 81 SER A CA 1
ATOM 641 C C . SER A 1 81 ? 1.102 6.482 3.834 1.00 98.38 81 SER A C 1
ATOM 643 O O . SER A 1 81 ? 1.048 5.856 4.895 1.00 98.38 81 SER A O 1
ATOM 645 N N . VAL A 1 82 ? 2.135 6.388 2.999 1.00 98.38 82 VAL A N 1
ATOM 646 C CA . VAL A 1 82 ? 3.385 5.713 3.343 1.00 98.38 82 VAL A CA 1
ATOM 647 C C . VAL A 1 82 ? 4.519 6.701 3.147 1.00 98.38 82 VAL A C 1
ATOM 649 O O . VAL A 1 82 ? 4.711 7.227 2.050 1.00 98.38 82 VAL A O 1
ATOM 652 N N . ILE A 1 83 ? 5.292 6.926 4.205 1.00 98.50 83 ILE A N 1
ATOM 653 C CA . ILE A 1 83 ? 6.504 7.739 4.170 1.00 98.50 83 ILE A CA 1
ATOM 654 C C . ILE A 1 83 ? 7.698 6.799 4.290 1.00 98.50 83 ILE A C 1
ATOM 656 O O . ILE A 1 83 ? 7.850 6.093 5.285 1.00 98.50 83 ILE A O 1
ATOM 660 N N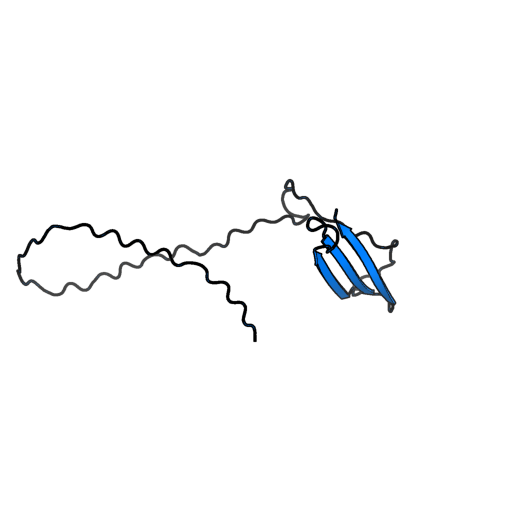 . ILE A 1 84 ? 8.561 6.809 3.277 1.00 98.44 84 ILE A N 1
ATOM 661 C CA . ILE A 1 84 ? 9.812 6.048 3.262 1.00 98.44 84 ILE A CA 1
ATOM 662 C C . ILE A 1 84 ? 10.967 7.040 3.336 1.00 98.44 84 ILE A C 1
ATOM 664 O O . ILE A 1 84 ? 11.048 7.972 2.537 1.00 98.44 84 ILE A O 1
ATOM 668 N N . SER A 1 85 ? 11.870 6.843 4.291 1.00 98.44 85 SER A N 1
ATOM 669 C CA . SER A 1 85 ? 13.048 7.691 4.470 1.00 98.44 85 SER A CA 1
ATOM 670 C C . SER A 1 85 ? 14.294 6.859 4.753 1.00 98.44 85 SER A C 1
ATOM 672 O O . SER A 1 85 ? 14.226 5.758 5.295 1.00 98.44 85 SER A O 1
ATOM 674 N N . GLN A 1 86 ? 15.457 7.380 4.374 1.00 98.38 86 GLN A N 1
ATOM 675 C CA . GLN A 1 86 ? 16.733 6.764 4.722 1.00 98.38 86 GLN A CA 1
ATOM 676 C C . GLN A 1 86 ? 17.018 6.963 6.217 1.00 98.38 86 GLN A C 1
ATOM 678 O O . GLN A 1 86 ? 16.865 8.069 6.744 1.00 98.38 86 GLN A O 1
ATOM 683 N N . SER A 1 87 ? 17.470 5.912 6.901 1.00 97.44 87 SER A N 1
ATOM 684 C CA . SER A 1 87 ? 17.865 6.025 8.305 1.00 97.44 87 SER A CA 1
ATOM 685 C C . SER A 1 87 ? 19.134 6.863 8.467 1.00 97.44 87 SER A C 1
ATOM 687 O O . SER A 1 87 ? 20.153 6.619 7.820 1.00 97.44 87 SER A O 1
ATOM 689 N N . GLN A 1 88 ? 19.087 7.822 9.396 1.00 96.44 88 GLN A N 1
ATOM 690 C CA . GLN A 1 88 ? 20.232 8.666 9.758 1.00 96.44 88 GLN A CA 1
ATOM 691 C C . GLN A 1 88 ? 21.301 7.903 10.553 1.00 96.44 88 GLN A C 1
ATOM 693 O O . GLN A 1 88 ? 22.472 8.269 10.532 1.00 96.44 88 GLN A O 1
ATOM 698 N N . GLN A 1 89 ? 20.913 6.829 11.248 1.00 95.44 89 GLN A N 1
ATOM 699 C CA . GLN A 1 89 ? 21.845 5.989 12.009 1.00 95.44 89 GLN A CA 1
ATOM 700 C C . GLN A 1 89 ? 22.538 4.959 11.109 1.00 95.44 89 GLN A C 1
ATOM 702 O O . GLN A 1 89 ? 23.714 4.651 11.299 1.00 95.44 89 GLN A O 1
ATOM 707 N N . HIS A 1 90 ? 21.821 4.442 10.107 1.00 96.94 90 HIS A N 1
ATOM 708 C CA . HIS A 1 90 ? 22.325 3.431 9.185 1.00 96.94 90 HIS A CA 1
ATOM 709 C C . HIS A 1 90 ? 21.862 3.731 7.759 1.00 96.94 90 HIS A C 1
ATOM 711 O O . HIS A 1 90 ? 20.754 3.378 7.379 1.00 96.94 90 HIS A O 1
ATOM 717 N N . ALA A 1 91 ? 22.744 4.294 6.929 1.00 97.12 91 ALA A N 1
ATOM 718 C CA . ALA A 1 91 ? 22.410 4.734 5.567 1.00 97.12 91 ALA A CA 1
ATOM 719 C C . ALA A 1 91 ? 21.864 3.631 4.633 1.00 97.12 91 ALA A C 1
ATOM 721 O O . ALA A 1 91 ? 21.308 3.934 3.581 1.00 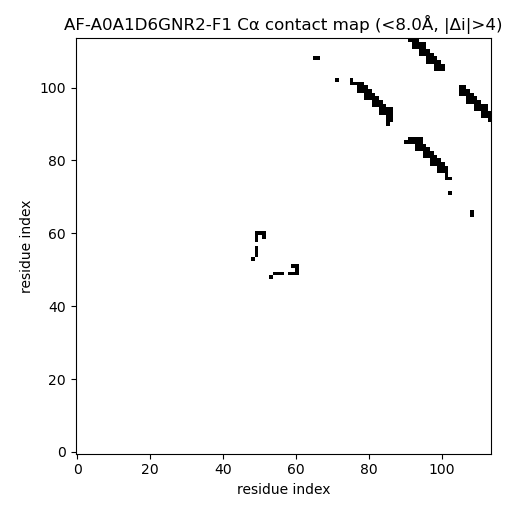97.12 91 ALA A O 1
ATOM 722 N N . ARG A 1 92 ? 22.030 2.351 4.989 1.00 98.00 92 ARG A N 1
ATOM 723 C CA . ARG A 1 92 ? 21.477 1.214 4.234 1.00 98.00 92 ARG A CA 1
ATOM 724 C C . ARG A 1 92 ? 20.077 0.795 4.686 1.00 98.00 92 ARG A C 1
ATOM 726 O O . ARG A 1 92 ? 19.471 -0.029 4.017 1.00 98.00 92 ARG A O 1
ATOM 733 N N . PHE A 1 93 ? 19.582 1.330 5.799 1.00 98.38 93 PHE A N 1
ATOM 734 C CA . PHE A 1 93 ? 18.265 0.995 6.328 1.00 98.38 93 PHE A CA 1
ATOM 735 C C . PHE A 1 93 ? 17.228 1.998 5.832 1.00 98.38 93 PHE A C 1
ATOM 737 O O . PHE A 1 93 ? 17.505 3.199 5.729 1.00 98.38 93 PHE A O 1
ATOM 744 N N . LEU A 1 94 ? 16.018 1.503 5.578 1.00 98.50 94 LEU A N 1
ATOM 745 C CA . LEU A 1 94 ? 14.859 2.334 5.271 1.00 98.50 94 LEU A CA 1
ATOM 746 C C . LEU A 1 94 ? 13.923 2.368 6.475 1.00 98.50 94 LEU A C 1
ATOM 748 O O . LEU A 1 94 ? 13.486 1.326 6.961 1.00 98.50 94 LEU A O 1
ATOM 752 N N . ASN A 1 95 ? 13.596 3.572 6.926 1.00 98.38 95 ASN A N 1
ATOM 753 C CA . ASN A 1 95 ? 12.509 3.815 7.860 1.00 98.38 95 ASN A CA 1
ATOM 754 C C . ASN A 1 95 ? 11.213 3.949 7.057 1.00 98.38 95 ASN A C 1
ATOM 756 O O . ASN A 1 95 ? 11.166 4.690 6.073 1.00 98.38 95 ASN A O 1
ATOM 760 N N . ILE A 1 96 ? 10.173 3.248 7.486 1.00 98.62 96 ILE A N 1
ATOM 761 C CA . ILE A 1 96 ? 8.862 3.225 6.843 1.00 98.62 96 ILE A CA 1
ATOM 762 C C . ILE A 1 96 ? 7.830 3.613 7.904 1.00 98.62 96 ILE A C 1
ATOM 764 O O . ILE A 1 96 ? 7.700 2.915 8.910 1.00 98.62 96 ILE A O 1
ATOM 768 N N . CYS A 1 97 ? 7.105 4.706 7.677 1.00 98.56 97 CYS A N 1
ATOM 769 C CA . CYS A 1 97 ? 5.916 5.072 8.442 1.00 98.56 97 CYS A CA 1
ATOM 770 C C . CYS A 1 97 ? 4.683 4.792 7.582 1.00 98.56 97 CYS A C 1
ATOM 772 O O . CYS A 1 97 ? 4.567 5.327 6.478 1.00 98.56 97 CYS A O 1
ATOM 774 N N . LEU A 1 98 ? 3.802 3.925 8.070 1.00 98.62 98 LEU A N 1
ATOM 775 C CA . LEU A 1 98 ? 2.513 3.619 7.464 1.00 98.62 98 LEU A CA 1
ATOM 776 C C . LEU A 1 98 ? 1.419 4.254 8.326 1.00 98.62 98 LEU A C 1
ATOM 778 O O . LEU A 1 98 ? 1.232 3.851 9.475 1.00 98.62 98 LEU A O 1
ATOM 782 N N . GLU A 1 99 ? 0.688 5.202 7.753 1.00 98.50 99 GLU A N 1
ATOM 783 C CA . GLU A 1 99 ? -0.496 5.813 8.353 1.00 98.50 99 GLU A CA 1
ATOM 784 C C . GLU A 1 99 ? -1.712 5.409 7.532 1.00 98.50 99 GLU A C 1
ATOM 786 O O . GLU A 1 99 ? -1.703 5.555 6.311 1.00 98.50 99 GLU A O 1
ATOM 791 N N . TYR A 1 100 ? -2.756 4.891 8.169 1.00 97.88 100 TYR A N 1
ATOM 792 C CA . TYR A 1 100 ? -3.976 4.519 7.461 1.00 97.88 100 TYR A CA 1
ATOM 793 C C . TYR A 1 100 ? -5.214 4.674 8.333 1.00 97.88 100 TYR A C 1
ATOM 795 O O . TYR A 1 100 ? -5.161 4.547 9.557 1.00 97.88 100 TYR A O 1
ATOM 803 N N . PHE A 1 101 ? -6.327 4.941 7.667 1.00 97.81 101 PHE A N 1
ATOM 804 C CA . PHE A 1 101 ? -7.652 5.087 8.225 1.00 97.81 101 PHE A CA 1
ATOM 805 C C . PHE A 1 101 ? -8.570 4.029 7.632 1.00 97.81 101 PHE A C 1
ATOM 807 O O . PHE A 1 101 ? -8.640 3.843 6.413 1.00 97.81 101 PHE A O 1
ATOM 814 N N . THR A 1 102 ? -9.269 3.316 8.505 1.00 96.50 102 THR A N 1
ATOM 815 C CA . THR A 1 102 ? -10.331 2.395 8.113 1.00 96.50 102 THR A CA 1
ATOM 816 C C . THR A 1 102 ? -11.236 2.113 9.307 1.00 96.50 102 THR A C 1
ATOM 818 O O . THR A 1 102 ? -10.785 2.185 10.448 1.00 96.50 102 THR A O 1
ATOM 821 N N . GLY A 1 103 ? -12.515 1.810 9.064 1.00 92.25 103 GLY A N 1
ATOM 822 C CA . GLY A 1 103 ? -13.463 1.478 10.136 1.00 92.25 103 GLY A CA 1
ATOM 823 C C . GLY A 1 103 ? -13.568 2.562 11.215 1.00 92.25 103 GLY A C 1
ATOM 824 O O . GLY A 1 103 ? -13.612 2.243 12.398 1.00 92.25 103 GLY A O 1
ATOM 825 N N . ASP A 1 104 ? -13.540 3.833 10.807 1.00 92.94 104 ASP A N 1
ATOM 826 C CA . ASP A 1 104 ? -13.579 5.009 11.686 1.00 92.94 104 ASP A CA 1
ATOM 827 C C . ASP A 1 104 ? -12.389 5.149 12.657 1.00 92.94 104 ASP A C 1
ATOM 829 O O . ASP A 1 104 ? -12.458 5.887 13.643 1.00 92.94 104 ASP A O 1
ATOM 833 N N . GLN A 1 105 ? -11.268 4.475 12.377 1.00 95.25 105 GLN A N 1
ATOM 834 C CA . GLN A 1 105 ? -10.069 4.490 13.214 1.00 95.25 105 GLN A CA 1
ATOM 835 C C . GLN A 1 105 ? -8.797 4.782 12.416 1.00 95.25 105 GLN A C 1
ATOM 837 O O . GLN A 1 105 ? -8.607 4.285 11.307 1.00 95.25 105 GLN A O 1
ATOM 842 N N . TRP A 1 106 ? -7.907 5.576 13.018 1.00 97.25 106 TRP A N 1
ATOM 843 C CA . TRP A 1 106 ? -6.557 5.834 12.516 1.00 97.25 106 TRP A CA 1
ATOM 844 C C . TRP A 1 106 ? -5.543 4.889 13.154 1.00 97.25 106 TRP A C 1
ATOM 846 O O . TRP A 1 106 ? -5.564 4.655 14.364 1.00 97.25 106 TRP A O 1
ATOM 856 N N . TYR A 1 107 ? -4.600 4.427 12.342 1.00 97.44 107 TYR A N 1
ATOM 857 C CA . TYR A 1 107 ? -3.492 3.579 12.750 1.00 97.44 107 TYR A CA 1
ATOM 858 C C . TYR A 1 107 ? -2.180 4.151 12.218 1.00 97.44 107 TYR A C 1
ATOM 860 O O . TYR A 1 107 ? -2.101 4.584 11.069 1.00 97.44 107 TYR A O 1
ATOM 868 N N . VAL A 1 108 ? -1.135 4.101 13.046 1.00 98.12 108 VAL A N 1
ATOM 869 C CA . VAL A 1 108 ? 0.224 4.510 12.673 1.00 98.12 108 VAL A CA 1
ATOM 870 C C . VAL A 1 108 ? 1.189 3.395 13.041 1.00 98.12 108 VAL A C 1
ATOM 872 O O . VAL A 1 108 ? 1.240 2.977 14.198 1.00 98.12 108 VAL A O 1
ATOM 875 N N . LYS A 1 109 ? 1.956 2.906 12.064 1.00 98.12 109 LYS A N 1
ATOM 876 C CA . LYS A 1 109 ? 2.975 1.874 12.269 1.00 98.12 109 LYS A CA 1
ATOM 877 C C . LYS A 1 109 ? 4.317 2.309 11.705 1.00 98.12 109 LYS A C 1
ATOM 879 O O . LYS A 1 109 ? 4.473 2.485 10.499 1.00 98.12 109 LYS A O 1
ATOM 884 N N . GLU A 1 110 ? 5.311 2.351 12.580 1.00 98.19 110 GLU A N 1
ATOM 885 C CA . GLU A 1 110 ? 6.707 2.515 12.194 1.00 98.19 110 GLU A CA 1
ATOM 886 C C . GLU A 1 110 ? 7.369 1.147 11.991 1.00 98.19 110 GLU A C 1
ATOM 888 O O . GLU A 1 110 ? 7.114 0.171 12.704 1.00 98.19 110 GLU A O 1
ATOM 893 N N . SER A 1 111 ? 8.199 1.028 10.963 1.00 98.00 111 SER A N 1
ATOM 894 C CA . SER A 1 111 ? 8.956 -0.182 10.646 1.00 98.00 111 SER A CA 1
ATOM 895 C C . SER A 1 111 ? 10.314 0.191 10.060 1.00 98.00 111 SER A C 1
ATOM 897 O O . SER A 1 111 ? 10.472 1.243 9.445 1.00 98.00 111 SER A O 1
ATOM 899 N N . VAL A 1 112 ? 11.307 -0.676 10.252 1.00 97.94 112 VAL A N 1
ATOM 900 C CA . VAL A 1 112 ? 12.652 -0.490 9.695 1.00 97.94 112 VAL A CA 1
ATOM 901 C C . VAL A 1 112 ? 12.992 -1.694 8.834 1.00 97.94 112 VAL A C 1
ATOM 903 O O . VAL A 1 112 ? 13.012 -2.820 9.332 1.00 97.94 112 VAL A O 1
ATOM 906 N N . MET A 1 113 ? 13.292 -1.450 7.562 1.00 97.94 113 MET A N 1
ATOM 907 C CA . MET A 1 113 ? 13.904 -2.437 6.679 1.00 97.94 113 MET A CA 1
ATOM 908 C C . MET A 1 113 ? 15.422 -2.341 6.839 1.00 97.94 113 MET A C 1
ATOM 910 O O . MET A 1 113 ? 15.992 -1.264 6.645 1.00 97.94 113 MET A O 1
ATOM 914 N N . ARG A 1 114 ? 16.048 -3.440 7.263 1.00 95.44 114 ARG A N 1
ATOM 915 C CA . ARG A 1 114 ? 17.467 -3.512 7.632 1.00 95.44 114 ARG A CA 1
ATOM 916 C C . ARG A 1 114 ? 18.277 -4.300 6.614 1.00 95.44 114 ARG A C 1
ATOM 918 O O . ARG A 1 114 ? 17.714 -5.281 6.088 1.00 95.44 114 ARG A O 1
#

Solvent-accessible surface area (backbone atoms only — not comparable to full-atom values): 8405 Å² total; per-residue (Å²): 139,83,86,88,79,85,84,80,83,85,85,82,80,83,82,84,82,88,89,84,90,81,88,79,93,76,93,78,79,92,74,78,79,77,78,78,77,73,76,73,73,80,87,72,82,88,82,87,76,61,55,90,91,50,77,87,54,97,79,53,77,87,86,82,81,66,100,60,93,75,94,77,62,89,91,61,68,76,49,72,52,75,50,78,43,72,30,90,90,41,80,84,24,37,36,35,40,41,36,37,38,42,94,95,41,81,47,76,45,80,47,73,51,119

Organism: Zea mays (NCBI:txid4577)

Radius of gyration: 29.88 Å; Cα contacts (8 Å, |Δi|>4): 83; chains: 1; bounding box: 56×46×79 Å